Protein AF-A0A6B3IBP5-F1 (afdb_monomer_lite)

Radius of gyration: 13.86 Å; chains: 1; bounding box: 33×28×35 Å

Structure (mmCIF, N/CA/C/O backbone):
data_AF-A0A6B3IBP5-F1
#
_entry.id   AF-A0A6B3IBP5-F1
#
loop_
_atom_site.group_PDB
_atom_site.id
_atom_site.type_symbol
_atom_site.label_atom_id
_atom_site.label_alt_id
_atom_site.label_comp_id
_atom_site.label_asym_id
_atom_site.label_entity_id
_atom_site.label_seq_id
_atom_site.pdbx_PDB_ins_code
_atom_site.Cartn_x
_atom_site.Cartn_y
_atom_site.Cartn_z
_atom_site.occupancy
_atom_site.B_iso_or_equiv
_atom_site.auth_seq_id
_atom_site.auth_comp_id
_atom_site.auth_asym_id
_atom_site.auth_atom_id
_atom_site.pdbx_PDB_model_num
ATOM 1 N N . ILE A 1 1 ? -11.399 3.216 3.673 1.00 96.06 1 ILE A N 1
ATOM 2 C CA 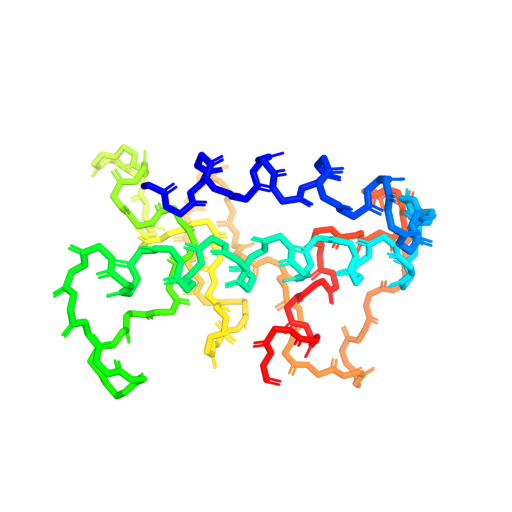. ILE A 1 1 ? -10.944 4.135 4.759 1.00 96.06 1 ILE A CA 1
ATOM 3 C C . ILE A 1 1 ? -9.425 4.159 4.797 1.00 96.06 1 ILE A C 1
ATOM 5 O O . ILE A 1 1 ? -8.852 5.235 4.739 1.00 96.06 1 ILE A O 1
ATOM 9 N N . ASP A 1 2 ? -8.808 2.981 4.808 1.00 97.88 2 ASP A N 1
ATOM 10 C CA . ASP A 1 2 ? -7.436 2.689 4.384 1.00 97.88 2 ASP A CA 1
ATOM 11 C C . ASP A 1 2 ? -6.881 3.597 3.278 1.00 97.88 2 ASP A C 1
ATOM 13 O O . ASP A 1 2 ? -5.878 4.245 3.529 1.00 97.88 2 ASP A O 1
ATOM 17 N N . VAL A 1 3 ? -7.538 3.737 2.119 1.00 98.56 3 VAL A N 1
ATOM 18 C CA . VAL A 1 3 ? -7.025 4.608 1.033 1.00 98.56 3 VAL A CA 1
ATOM 19 C C . VAL A 1 3 ? -6.940 6.077 1.464 1.00 98.56 3 VAL A C 1
ATOM 21 O O . VAL A 1 3 ? -5.949 6.745 1.218 1.00 98.56 3 VAL A O 1
ATOM 24 N N . ILE A 1 4 ? -7.942 6.588 2.185 1.00 98.62 4 ILE A N 1
ATOM 25 C CA . ILE A 1 4 ? -7.922 7.972 2.692 1.00 98.62 4 ILE A CA 1
ATOM 26 C C . ILE A 1 4 ? -6.803 8.148 3.729 1.00 98.62 4 ILE A C 1
ATOM 28 O O . ILE A 1 4 ? -6.123 9.170 3.756 1.00 98.62 4 ILE A O 1
ATOM 32 N N . ALA A 1 5 ? -6.621 7.157 4.601 1.00 98.69 5 ALA A N 1
ATOM 33 C CA . ALA A 1 5 ? -5.576 7.171 5.613 1.00 98.69 5 ALA A CA 1
ATOM 34 C C . ALA A 1 5 ? -4.167 7.030 5.010 1.00 98.69 5 ALA A C 1
ATOM 36 O O . ALA A 1 5 ? -3.246 7.657 5.524 1.00 98.69 5 ALA A O 1
ATOM 37 N N . HIS A 1 6 ? -4.018 6.286 3.912 1.00 98.81 6 HIS A N 1
ATOM 38 C CA . HIS A 1 6 ? -2.793 6.199 3.118 1.00 98.81 6 HIS A CA 1
ATOM 39 C C . HIS A 1 6 ? -2.378 7.591 2.609 1.00 98.81 6 HIS A C 1
ATOM 41 O O . HIS A 1 6 ? -1.281 8.048 2.918 1.00 98.81 6 HIS A O 1
ATOM 47 N N . GLU A 1 7 ? -3.286 8.341 1.975 1.00 98.62 7 GLU A N 1
ATOM 48 C CA . GLU A 1 7 ? -2.971 9.698 1.493 1.00 98.62 7 GLU A CA 1
ATOM 49 C C . GLU A 1 7 ? -2.559 10.655 2.627 1.00 98.62 7 GLU A C 1
ATOM 51 O O . GLU A 1 7 ? -1.651 11.476 2.488 1.00 98.62 7 GLU A O 1
ATOM 56 N N . LEU A 1 8 ? -3.200 10.546 3.796 1.00 98.69 8 LEU A N 1
ATOM 57 C CA . LEU A 1 8 ? -2.822 11.336 4.973 1.00 98.69 8 LEU A CA 1
ATOM 58 C C . LEU A 1 8 ? -1.453 10.921 5.539 1.00 98.69 8 LEU A C 1
ATOM 60 O O . LEU A 1 8 ? -0.722 11.766 6.066 1.00 98.69 8 LEU A O 1
ATOM 64 N N . ALA A 1 9 ? -1.093 9.643 5.427 1.00 98.62 9 ALA A N 1
ATOM 65 C CA . ALA A 1 9 ? 0.183 9.115 5.889 1.00 98.62 9 ALA A CA 1
ATOM 66 C C . ALA A 1 9 ? 1.367 9.587 5.028 1.00 98.62 9 ALA A C 1
ATOM 68 O O . ALA A 1 9 ? 2.449 9.796 5.582 1.00 98.62 9 ALA A O 1
ATOM 69 N N . HIS A 1 10 ? 1.168 9.899 3.741 1.00 98.62 10 HIS A N 1
ATOM 70 C CA . HIS A 1 10 ? 2.178 10.636 2.969 1.00 98.62 10 HIS A CA 1
ATOM 71 C C . HIS A 1 10 ? 2.520 11.978 3.619 1.00 98.62 10 HIS A C 1
ATOM 73 O O . HIS A 1 10 ? 3.696 12.323 3.742 1.00 98.62 10 HIS A O 1
ATOM 79 N N . GLY A 1 11 ? 1.512 12.707 4.112 1.00 98.38 11 GLY A N 1
ATOM 80 C CA . GLY A 1 11 ? 1.717 13.942 4.869 1.00 98.38 11 GLY A CA 1
ATOM 81 C C . GLY A 1 11 ? 2.545 13.713 6.137 1.00 98.38 11 GLY A C 1
ATOM 82 O O . GLY A 1 11 ? 3.492 14.452 6.402 1.00 98.38 11 GLY A O 1
ATOM 83 N N . LEU A 1 12 ? 2.259 12.652 6.899 1.00 98.06 12 LEU A N 1
ATOM 84 C CA . LEU A 1 12 ? 3.076 12.283 8.061 1.00 98.06 12 LEU A CA 1
ATOM 85 C C . LEU A 1 12 ? 4.534 12.012 7.662 1.00 98.06 12 LEU A C 1
ATOM 87 O O . LEU A 1 12 ? 5.450 12.561 8.279 1.00 98.06 12 LEU A O 1
ATOM 91 N N . THR A 1 13 ? 4.759 11.204 6.625 1.00 98.56 13 THR A N 1
ATOM 92 C CA . THR A 1 13 ? 6.101 10.889 6.115 1.00 98.56 13 THR A CA 1
ATOM 93 C C . THR A 1 13 ? 6.839 12.149 5.671 1.00 98.56 13 THR A C 1
ATOM 95 O O . THR A 1 13 ? 7.997 12.337 6.045 1.00 98.56 13 THR A O 1
ATOM 98 N N . GLN A 1 14 ? 6.170 13.051 4.949 1.00 98.50 14 GLN A N 1
ATOM 99 C CA . GLN A 1 14 ? 6.737 14.314 4.472 1.00 98.50 14 GLN A CA 1
ATOM 100 C C . GLN A 1 14 ? 7.286 15.177 5.618 1.00 98.50 14 GLN A C 1
ATOM 102 O O . GLN A 1 14 ? 8.375 15.737 5.502 1.00 98.50 14 GLN A O 1
ATOM 107 N N . TYR A 1 15 ? 6.556 15.277 6.732 1.00 98.31 15 TYR A N 1
ATOM 108 C CA . TYR A 1 15 ? 6.951 16.101 7.882 1.00 98.31 15 TYR A CA 1
ATOM 109 C C . TYR A 1 15 ? 7.821 15.367 8.914 1.00 98.31 15 TYR A C 1
ATOM 111 O O . TYR A 1 15 ? 8.147 15.938 9.955 1.00 98.31 15 TYR A O 1
ATOM 119 N N . THR A 1 16 ? 8.209 14.118 8.644 1.00 98.19 16 THR A N 1
ATOM 120 C CA . THR A 1 16 ? 9.062 13.317 9.532 1.00 98.19 16 THR A CA 1
ATOM 121 C C . THR A 1 16 ? 10.329 12.852 8.817 1.00 98.19 16 THR A C 1
ATOM 123 O O . THR A 1 16 ? 11.301 13.601 8.752 1.00 98.19 16 THR A O 1
ATOM 126 N N . ALA A 1 17 ? 10.346 11.629 8.284 1.00 97.75 17 ALA A N 1
ATOM 127 C CA . ALA A 1 17 ? 11.515 11.052 7.621 1.00 97.75 17 ALA A CA 1
ATOM 128 C C . ALA A 1 17 ? 11.799 11.683 6.248 1.00 97.75 17 ALA A C 1
ATOM 130 O O . ALA A 1 17 ? 12.930 11.616 5.773 1.00 97.75 17 ALA A O 1
ATOM 131 N N . ASN A 1 18 ? 10.782 12.289 5.623 1.00 98.12 18 ASN A N 1
ATOM 132 C CA . ASN A 1 18 ? 10.834 12.914 4.303 1.00 98.12 18 ASN A CA 1
ATOM 133 C C . ASN A 1 18 ? 11.505 12.015 3.249 1.00 98.12 18 ASN A C 1
ATOM 135 O O . ASN A 1 18 ? 12.433 12.421 2.545 1.00 98.12 18 ASN A O 1
ATOM 139 N N . LEU A 1 19 ? 11.053 10.759 3.187 1.00 98.44 19 LEU A N 1
ATOM 140 C CA . LEU A 1 19 ? 11.556 9.767 2.244 1.00 98.44 19 LEU A CA 1
ATOM 141 C C . LEU A 1 19 ? 11.365 10.274 0.812 1.00 98.44 19 LEU A C 1
ATOM 143 O O . LEU A 1 19 ? 10.233 10.514 0.381 1.00 98.44 19 LEU A O 1
ATOM 147 N N . ARG A 1 20 ? 12.473 10.415 0.069 1.00 98.25 20 ARG A N 1
ATOM 148 C CA . ARG A 1 20 ? 12.445 10.790 -1.350 1.00 98.25 20 ARG A CA 1
ATOM 149 C C . ARG A 1 20 ? 11.564 9.796 -2.096 1.00 98.25 20 ARG A C 1
ATOM 151 O O . ARG A 1 20 ? 11.722 8.591 -1.920 1.00 98.25 20 ARG A O 1
ATOM 158 N N . TYR A 1 21 ? 10.668 10.313 -2.926 1.00 98.44 21 TYR A N 1
ATOM 159 C CA . TYR A 1 21 ? 9.704 9.521 -3.682 1.00 98.44 21 TYR A CA 1
ATOM 160 C C . TYR A 1 21 ? 10.343 8.931 -4.948 1.00 98.44 21 TYR A C 1
ATOM 162 O O . TYR A 1 21 ? 10.024 9.325 -6.070 1.00 98.44 21 TYR A O 1
ATOM 170 N N . GLU A 1 22 ? 11.349 8.077 -4.743 1.00 98.62 22 GLU A N 1
ATOM 171 C CA . GLU A 1 22 ? 12.115 7.436 -5.811 1.00 98.62 22 GLU A CA 1
ATOM 172 C C . GLU A 1 22 ? 12.799 6.146 -5.339 1.00 98.62 22 GLU A C 1
ATOM 174 O O . GLU A 1 22 ? 13.342 6.093 -4.225 1.00 98.62 22 GLU A O 1
ATOM 179 N N . GLY A 1 23 ? 12.793 5.119 -6.191 1.00 98.62 23 GLY A N 1
ATOM 180 C CA . GLY A 1 23 ? 13.411 3.819 -5.928 1.00 98.62 23 GLY A CA 1
ATOM 181 C C . GLY A 1 23 ? 12.962 3.210 -4.596 1.00 98.62 23 GLY A C 1
ATOM 182 O O . GLY A 1 23 ? 11.815 3.358 -4.175 1.00 98.62 23 GLY A O 1
ATOM 183 N N . GLN A 1 24 ? 13.892 2.583 -3.872 1.00 98.75 24 GLN A N 1
ATOM 184 C CA . GLN A 1 24 ? 13.596 1.958 -2.574 1.00 98.75 24 GLN A CA 1
ATOM 185 C C . GLN A 1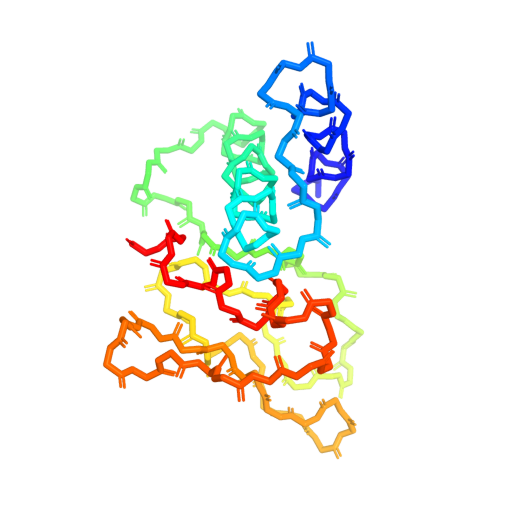 24 ? 13.109 2.955 -1.511 1.00 98.75 24 GLN A C 1
ATOM 187 O O . GLN A 1 24 ? 12.288 2.599 -0.670 1.00 98.75 24 GLN A O 1
ATOM 192 N N . SER A 1 25 ? 13.570 4.212 -1.545 1.00 98.75 25 SER A N 1
ATOM 193 C CA . SER A 1 25 ? 13.072 5.243 -0.622 1.00 98.75 25 SER A CA 1
ATOM 194 C C . SER A 1 25 ? 11.601 5.565 -0.893 1.00 98.75 25 SER A C 1
ATOM 196 O O . SER A 1 25 ? 10.828 5.738 0.047 1.00 98.75 25 SER A O 1
ATOM 198 N N . GLY A 1 26 ? 11.200 5.614 -2.165 1.00 98.81 26 GLY A N 1
ATOM 199 C CA . GLY A 1 26 ? 9.805 5.810 -2.546 1.00 98.81 26 GLY A CA 1
ATOM 200 C C . GLY A 1 26 ? 8.948 4.587 -2.229 1.00 98.81 26 GLY A C 1
ATOM 201 O O . GLY A 1 26 ? 7.873 4.742 -1.663 1.00 98.81 26 GLY A O 1
ATOM 202 N N . ALA A 1 27 ? 9.458 3.376 -2.469 1.00 98.81 27 ALA A N 1
ATOM 203 C CA . ALA A 1 27 ? 8.770 2.141 -2.088 1.00 98.81 27 ALA A CA 1
ATOM 204 C C . ALA A 1 27 ? 8.532 2.038 -0.569 1.00 98.81 27 ALA A C 1
ATOM 206 O O . ALA A 1 27 ? 7.475 1.585 -0.134 1.00 98.81 27 ALA A O 1
ATOM 207 N N . LEU A 1 28 ? 9.475 2.515 0.253 1.00 98.81 28 LEU A N 1
ATOM 208 C CA . LEU A 1 28 ? 9.270 2.655 1.699 1.00 98.81 28 LEU A CA 1
ATOM 209 C C . LEU A 1 28 ? 8.230 3.732 2.042 1.00 98.81 28 LEU A C 1
ATOM 211 O O . LEU A 1 28 ? 7.466 3.544 2.983 1.00 98.81 28 LEU A O 1
ATOM 215 N N . ASN A 1 29 ? 8.177 4.844 1.302 1.00 98.88 29 ASN A N 1
ATOM 216 C CA . ASN A 1 29 ? 7.165 5.891 1.494 1.00 98.88 29 ASN A CA 1
ATOM 217 C C . ASN A 1 29 ? 5.743 5.353 1.234 1.00 98.88 29 ASN A C 1
ATOM 219 O O . ASN A 1 29 ? 4.852 5.526 2.068 1.00 98.88 29 ASN A O 1
ATOM 223 N N . GLU A 1 30 ? 5.561 4.626 0.130 1.00 98.88 30 GLU A N 1
ATOM 224 C CA . GLU A 1 30 ? 4.321 3.912 -0.202 1.00 98.88 30 GLU A CA 1
ATOM 225 C C . GLU A 1 30 ? 3.952 2.878 0.866 1.00 98.88 30 GLU A C 1
ATOM 227 O O . GLU A 1 30 ? 2.830 2.864 1.373 1.00 98.88 30 GLU A O 1
ATOM 232 N N . SER A 1 31 ? 4.918 2.049 1.272 1.00 98.88 31 SER A N 1
ATOM 233 C CA . SER A 1 31 ? 4.697 0.998 2.266 1.00 98.88 31 SER A CA 1
ATOM 234 C C . SER A 1 31 ? 4.297 1.550 3.635 1.00 98.88 31 SER A C 1
ATOM 236 O O . SER A 1 31 ? 3.350 1.063 4.249 1.00 98.88 31 SER A O 1
ATOM 238 N N . VAL A 1 32 ? 4.944 2.622 4.104 1.00 98.81 32 VAL A N 1
ATOM 239 C CA . VAL A 1 32 ? 4.540 3.308 5.343 1.00 98.81 32 VAL A CA 1
ATOM 240 C C . VAL A 1 32 ? 3.091 3.791 5.244 1.00 98.81 32 VAL A C 1
ATOM 242 O O . VAL A 1 32 ? 2.331 3.665 6.208 1.00 98.81 32 VAL A O 1
ATOM 245 N N . SER A 1 33 ? 2.686 4.294 4.081 1.00 98.88 33 SER A N 1
ATOM 246 C CA . SER A 1 33 ? 1.326 4.779 3.854 1.00 98.88 33 SER A CA 1
ATOM 247 C C . SER A 1 33 ? 0.299 3.637 3.842 1.00 98.88 33 SER A C 1
ATOM 249 O O . SER A 1 33 ? -0.747 3.751 4.485 1.00 98.88 33 SER A O 1
ATOM 251 N N . ASP A 1 34 ? 0.625 2.489 3.239 1.00 98.88 34 ASP A N 1
ATOM 252 C CA . ASP A 1 34 ? -0.179 1.258 3.311 1.00 98.88 34 ASP A CA 1
ATOM 253 C C . ASP A 1 34 ? -0.299 0.710 4.745 1.00 98.88 34 ASP A C 1
ATOM 255 O O . ASP A 1 34 ? -1.393 0.326 5.175 1.00 98.88 34 ASP A O 1
ATOM 259 N N . VAL A 1 35 ? 0.793 0.731 5.520 1.00 98.88 35 VAL A N 1
ATOM 260 C CA . VAL A 1 35 ? 0.807 0.326 6.937 1.00 98.88 35 VAL A CA 1
ATOM 261 C C . VAL A 1 35 ? -0.147 1.197 7.750 1.00 98.88 35 VAL A C 1
ATOM 263 O O . VAL A 1 35 ? -1.026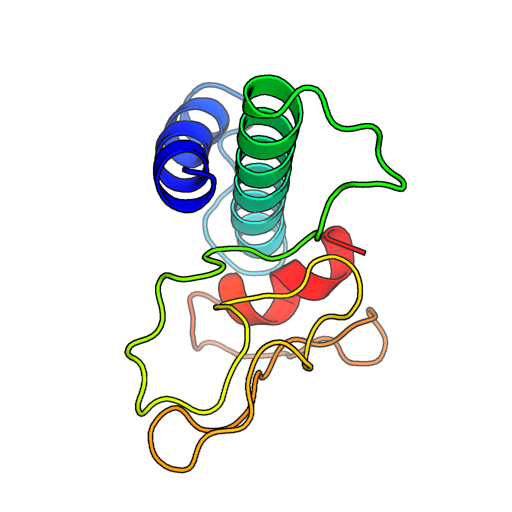 0.670 8.436 1.00 98.88 35 VAL A O 1
ATOM 266 N N . PHE A 1 36 ? -0.028 2.525 7.670 1.00 98.81 36 PHE A N 1
ATOM 267 C CA . PHE A 1 36 ? -0.931 3.422 8.396 1.00 98.81 36 PHE A CA 1
ATOM 268 C C . PHE A 1 36 ? -2.380 3.285 7.921 1.00 98.81 36 PHE A C 1
ATOM 270 O O . PHE A 1 36 ? -3.287 3.254 8.756 1.00 98.81 36 PHE A O 1
ATOM 277 N N . GLY A 1 37 ? -2.606 3.135 6.613 1.00 98.81 37 GLY A N 1
ATOM 278 C CA . GLY A 1 37 ? -3.927 2.867 6.049 1.00 98.81 37 GLY A CA 1
ATOM 279 C C . GLY A 1 37 ? -4.581 1.626 6.660 1.00 98.81 37 GLY A C 1
ATOM 280 O O . GLY A 1 37 ? -5.708 1.688 7.168 1.00 98.81 37 GLY A O 1
ATOM 281 N N . SER A 1 38 ? -3.842 0.517 6.690 1.00 98.81 38 SER A N 1
ATOM 282 C CA . SER A 1 38 ? -4.288 -0.747 7.279 1.00 98.81 38 SER A CA 1
ATOM 283 C C . SER A 1 38 ? -4.543 -0.633 8.779 1.00 98.81 38 SER A C 1
ATOM 285 O O . SER A 1 38 ? -5.591 -1.072 9.251 1.00 98.81 38 SER A O 1
ATOM 287 N N . LEU A 1 39 ? -3.647 0.008 9.536 1.00 98.81 39 LEU A N 1
ATOM 288 C CA . LEU A 1 39 ? -3.813 0.186 10.982 1.00 98.81 39 LEU A CA 1
ATOM 289 C C . LEU A 1 39 ? -5.023 1.064 11.326 1.00 98.81 39 LEU A C 1
ATOM 291 O O . LEU A 1 39 ? -5.745 0.757 12.273 1.00 98.81 39 LEU A O 1
ATOM 295 N N . VAL A 1 40 ? -5.301 2.120 10.553 1.00 98.81 40 VAL A N 1
ATOM 296 C CA . VAL A 1 40 ? -6.502 2.952 10.746 1.00 98.81 40 VAL A CA 1
ATOM 297 C C . VAL A 1 40 ? -7.772 2.145 10.492 1.00 98.81 40 VAL A C 1
ATOM 299 O O . VAL A 1 40 ? -8.718 2.223 11.278 1.00 98.81 40 VAL A O 1
ATOM 302 N N . LYS A 1 41 ? -7.799 1.340 9.425 1.00 98.75 41 LYS A N 1
ATOM 303 C CA . LYS A 1 41 ? -8.929 0.451 9.130 1.00 98.75 41 LYS A CA 1
ATOM 304 C C . LYS A 1 41 ? -9.141 -0.560 10.259 1.00 98.75 41 LYS A C 1
ATOM 306 O O . LYS A 1 41 ? -10.249 -0.627 10.790 1.00 98.75 41 LYS A O 1
ATOM 311 N N . GLN A 1 42 ? -8.084 -1.253 10.686 1.00 98.75 42 GLN A N 1
ATOM 312 C CA . GLN A 1 42 ? -8.122 -2.206 11.801 1.00 98.75 42 GLN A CA 1
ATOM 313 C C . GLN A 1 42 ? -8.630 -1.554 13.088 1.00 98.75 42 GLN A C 1
ATOM 315 O O . GLN A 1 42 ? -9.554 -2.068 13.717 1.00 98.75 42 GLN A O 1
ATOM 320 N N . TYR A 1 43 ? -8.088 -0.385 13.441 1.00 98.75 43 TYR A N 1
ATOM 321 C CA . TYR A 1 43 ? -8.512 0.384 14.607 1.00 98.75 43 TYR A CA 1
ATOM 322 C C . TYR A 1 43 ? -9.998 0.756 14.534 1.00 98.75 43 TYR A C 1
ATOM 324 O O . TYR A 1 43 ? -10.731 0.557 15.500 1.00 98.75 43 TYR A O 1
ATOM 332 N N . SER A 1 44 ? -10.467 1.236 13.376 1.00 98.56 44 SER A N 1
ATOM 333 C CA . SER A 1 44 ? -11.868 1.639 13.185 1.00 98.56 44 SER A CA 1
ATOM 334 C C . SER A 1 44 ? -12.862 0.480 13.315 1.00 98.56 44 SER A C 1
ATOM 336 O O . SER A 1 44 ? -14.007 0.695 13.710 1.00 98.56 44 SER A O 1
ATOM 338 N N . LEU A 1 45 ? -12.422 -0.743 13.005 1.00 98.50 45 LEU A N 1
ATOM 339 C CA . LEU A 1 45 ? -13.226 -1.963 13.065 1.00 98.50 45 LEU A CA 1
ATOM 340 C C . LEU A 1 45 ? -12.998 -2.773 14.354 1.00 98.50 45 LEU A C 1
ATOM 342 O O . LEU A 1 45 ? -13.673 -3.779 14.557 1.00 98.50 45 LEU A O 1
ATOM 346 N N . GLY A 1 46 ? -12.062 -2.361 15.217 1.00 98.62 46 GLY A N 1
ATOM 347 C CA . GLY A 1 46 ? -11.682 -3.104 16.421 1.00 98.62 46 GLY A CA 1
ATOM 348 C C . GLY A 1 46 ? -11.072 -4.481 16.128 1.00 98.62 46 GLY A C 1
ATOM 349 O O . GLY A 1 46 ? -11.311 -5.421 16.883 1.00 98.62 46 GLY A O 1
ATOM 350 N N . GLN A 1 47 ? -10.335 -4.614 15.023 1.00 98.75 47 GLN A N 1
ATOM 351 C CA . GLN A 1 47 ? -9.762 -5.883 14.565 1.00 98.75 47 GLN A CA 1
ATOM 352 C C . GLN A 1 47 ? -8.397 -6.173 15.202 1.00 98.75 47 GLN A C 1
ATOM 354 O O . GLN A 1 47 ? -7.576 -5.271 15.371 1.00 98.75 47 GLN A O 1
ATOM 359 N N . SER A 1 48 ? -8.132 -7.450 15.494 1.00 98.69 48 SER A N 1
ATOM 360 C CA . SER A 1 48 ? -6.767 -7.952 15.690 1.00 98.69 48 SER A CA 1
ATOM 361 C C . SER A 1 48 ? -6.048 -8.145 14.348 1.00 98.69 48 SER A C 1
ATOM 363 O O . SER A 1 48 ? -6.670 -8.130 13.282 1.00 98.69 48 SER A O 1
ATOM 365 N N . ALA A 1 49 ? -4.737 -8.394 14.394 1.00 98.25 49 ALA A N 1
ATOM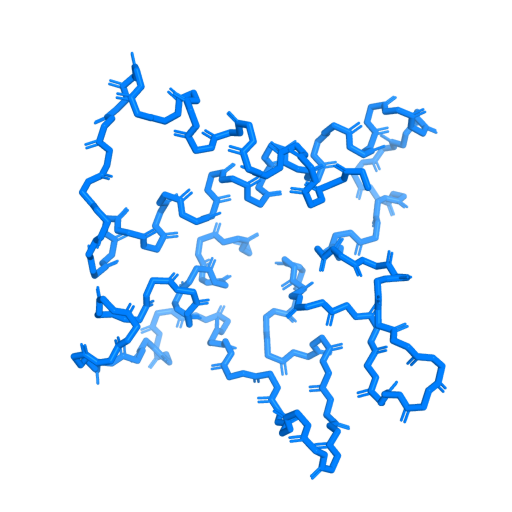 366 C CA . ALA A 1 49 ? -3.939 -8.665 13.198 1.00 98.25 49 ALA A CA 1
ATOM 367 C C . ALA A 1 49 ? -4.438 -9.897 12.415 1.00 98.25 49 ALA A C 1
ATOM 369 O O . ALA A 1 49 ? -4.400 -9.904 11.186 1.00 98.25 49 ALA A O 1
ATOM 370 N N . GLU A 1 50 ? -4.937 -10.924 13.110 1.00 98.31 50 GLU A N 1
ATOM 371 C CA . GLU A 1 50 ? -5.480 -12.148 12.506 1.00 98.31 50 GLU A CA 1
ATOM 372 C C . GLU A 1 50 ? -6.836 -11.928 11.826 1.00 98.31 50 GLU A C 1
ATOM 374 O O . GLU A 1 50 ? -7.209 -12.696 10.940 1.00 98.31 50 GLU A O 1
ATOM 379 N N . GLN A 1 51 ? -7.586 -10.909 12.254 1.00 98.56 51 GLN A N 1
ATOM 380 C CA . GLN A 1 51 ? -8.904 -10.571 11.711 1.00 98.56 51 GLN A CA 1
ATOM 381 C C . GLN A 1 51 ? -8.833 -9.591 10.536 1.00 98.56 51 GLN A C 1
ATOM 383 O O . GLN A 1 51 ? -9.793 -9.486 9.773 1.00 98.56 51 GLN A O 1
ATOM 388 N N . ALA A 1 52 ? -7.736 -8.844 10.423 1.00 98.50 52 ALA A N 1
ATOM 389 C CA . ALA A 1 52 ? -7.533 -7.862 9.372 1.00 98.50 52 ALA A CA 1
ATOM 390 C C . ALA A 1 52 ? -7.409 -8.529 7.993 1.00 98.50 52 ALA A C 1
ATOM 392 O O . ALA A 1 52 ? -6.787 -9.583 7.850 1.00 98.50 52 ALA A O 1
ATOM 393 N N . ASP A 1 53 ? -7.972 -7.891 6.964 1.00 98.38 53 ASP A N 1
ATOM 394 C CA . ASP A 1 53 ? -7.882 -8.396 5.588 1.00 98.38 53 ASP A CA 1
ATOM 395 C C . ASP A 1 53 ? -6.507 -8.171 4.948 1.00 98.38 53 ASP A C 1
ATOM 397 O O . ASP A 1 53 ? -6.110 -8.951 4.085 1.00 98.38 53 ASP A O 1
ATOM 401 N N . TRP A 1 54 ? -5.769 -7.151 5.404 1.00 98.69 54 TRP A N 1
ATOM 402 C CA . TRP A 1 54 ? -4.481 -6.730 4.838 1.00 98.69 54 TRP A CA 1
ATOM 403 C C . TRP A 1 54 ? -4.566 -6.345 3.352 1.00 98.69 54 TRP A C 1
ATOM 405 O O . TRP A 1 54 ? -3.591 -6.463 2.608 1.00 98.69 54 TRP A O 1
ATOM 415 N N . LEU A 1 55 ? -5.740 -5.869 2.934 1.00 98.75 55 LEU A N 1
ATOM 416 C CA . LEU A 1 55 ? -6.027 -5.404 1.583 1.00 98.75 55 LEU A CA 1
ATOM 417 C C . LEU A 1 55 ? -6.114 -3.878 1.554 1.00 98.75 55 LEU A C 1
ATOM 419 O O . LEU A 1 55 ? -6.852 -3.282 2.344 1.00 98.75 55 LEU A O 1
ATOM 423 N N . ILE A 1 56 ? -5.425 -3.261 0.595 1.00 98.81 56 ILE A N 1
ATOM 424 C CA . ILE A 1 56 ? -5.450 -1.811 0.380 1.00 98.81 56 ILE A CA 1
ATOM 425 C C . ILE A 1 56 ? -6.481 -1.471 -0.692 1.00 98.81 56 ILE A C 1
ATOM 427 O O . ILE A 1 56 ? -6.331 -1.836 -1.859 1.00 98.81 56 ILE A O 1
ATOM 431 N N . GLY A 1 57 ? -7.537 -0.754 -0.305 1.00 98.19 57 GLY A N 1
ATOM 432 C CA . GLY A 1 57 ? -8.615 -0.382 -1.223 1.00 98.19 57 GLY A CA 1
ATOM 433 C C . GLY A 1 57 ? -9.636 -1.496 -1.445 1.00 98.19 57 GLY A C 1
ATOM 434 O O . GLY A 1 57 ? -10.259 -1.557 -2.504 1.00 98.19 57 GLY A O 1
ATOM 435 N N . ALA A 1 58 ? -9.836 -2.370 -0.455 1.00 97.44 58 ALA A N 1
ATOM 436 C CA . ALA A 1 58 ? -10.904 -3.367 -0.506 1.00 97.44 58 ALA A CA 1
ATOM 437 C C . ALA A 1 58 ? -12.276 -2.692 -0.708 1.00 97.44 58 ALA A C 1
ATOM 439 O O . ALA A 1 58 ? -12.640 -1.762 0.019 1.00 97.44 58 ALA A O 1
ATOM 440 N N . GLY A 1 59 ? -13.034 -3.160 -1.703 1.00 93.81 59 GLY A N 1
ATOM 441 C CA . GLY A 1 59 ? -14.335 -2.591 -2.076 1.00 93.81 59 GLY A CA 1
ATOM 442 C C . GLY A 1 59 ? -14.273 -1.280 -2.873 1.00 93.81 59 GLY A C 1
ATOM 443 O O . GLY A 1 59 ? -15.320 -0.688 -3.130 1.00 93.81 59 GLY A O 1
ATOM 444 N N . LEU A 1 60 ? -13.078 -0.820 -3.268 1.00 95.50 60 LEU A N 1
ATOM 445 C CA . LEU A 1 60 ? -12.912 0.332 -4.164 1.00 95.50 60 LEU A CA 1
ATOM 446 C C . LEU A 1 60 ? -13.189 -0.032 -5.627 1.00 95.50 60 LEU A C 1
ATOM 448 O O . LEU A 1 60 ? -13.694 0.794 -6.389 1.00 95.50 60 LEU A O 1
ATOM 452 N N . LEU A 1 61 ? -12.830 -1.254 -6.021 1.00 94.50 61 LEU A N 1
ATOM 453 C CA . LEU A 1 61 ? -12.969 -1.722 -7.393 1.00 94.50 61 LEU A CA 1
ATOM 454 C C . LEU A 1 61 ? -14.449 -1.837 -7.775 1.00 94.50 61 LEU A C 1
ATOM 456 O O . LEU A 1 61 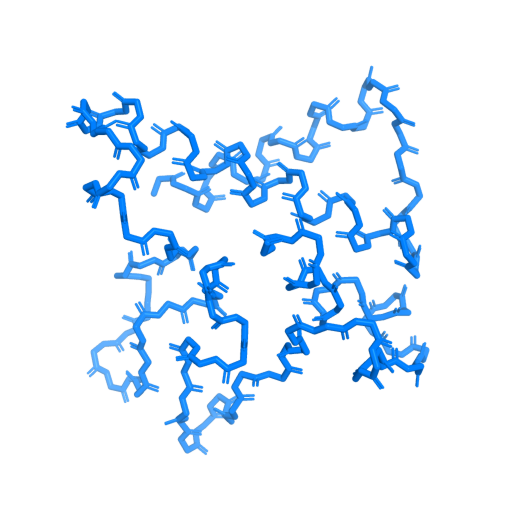? -15.289 -2.291 -6.994 1.00 94.50 61 LEU A O 1
ATOM 460 N N . ALA A 1 62 ? -14.782 -1.400 -8.991 1.00 93.19 62 ALA A N 1
ATOM 461 C CA . ALA A 1 62 ? -16.146 -1.500 -9.493 1.00 93.19 62 ALA A CA 1
ATOM 462 C C . ALA A 1 62 ? -16.548 -2.980 -9.646 1.00 93.19 62 ALA A C 1
ATOM 464 O O . ALA A 1 62 ? -15.696 -3.795 -9.981 1.00 93.19 62 ALA A O 1
ATOM 465 N N . PRO A 1 63 ? -17.842 -3.343 -9.540 1.00 92.31 63 PRO A N 1
ATOM 466 C CA . PRO A 1 63 ? -18.277 -4.747 -9.576 1.00 92.31 63 PRO A CA 1
ATOM 467 C C . PRO A 1 63 ? -17.909 -5.554 -10.833 1.00 92.31 63 PRO A C 1
ATOM 469 O O . PRO A 1 63 ? -18.129 -6.758 -10.864 1.00 92.31 63 PRO A O 1
ATOM 472 N N . ARG A 1 64 ? -17.448 -4.891 -11.901 1.00 93.38 64 ARG A N 1
ATOM 473 C CA . ARG A 1 64 ? -17.021 -5.527 -13.158 1.00 93.38 64 ARG A CA 1
ATOM 474 C C . ARG A 1 64 ? -15.519 -5.793 -13.225 1.00 93.38 64 ARG A C 1
ATOM 476 O O . ARG A 1 64 ? -15.092 -6.401 -14.191 1.00 93.38 64 ARG A O 1
ATOM 483 N N . VAL A 1 65 ? -14.757 -5.292 -12.258 1.00 94.69 65 VAL A N 1
ATOM 484 C CA . VAL A 1 65 ? -13.312 -5.477 -12.182 1.00 94.69 65 VAL A CA 1
ATOM 485 C C . VAL A 1 65 ? -13.033 -6.765 -11.415 1.00 94.69 65 VAL A C 1
ATOM 487 O O . VAL A 1 65 ? -13.548 -6.957 -10.313 1.00 94.69 65 VAL A O 1
ATOM 490 N N . SER A 1 66 ? -12.215 -7.633 -11.997 1.00 95.81 66 SER A N 1
ATOM 491 C CA . SER A 1 66 ? -11.774 -8.899 -11.415 1.00 95.81 66 SER A CA 1
ATOM 492 C C . SER A 1 66 ? -10.602 -8.665 -10.459 1.00 95.81 66 SER A C 1
ATOM 494 O O . SER A 1 66 ? -9.431 -8.738 -10.822 1.00 95.81 66 SER A O 1
ATOM 496 N N . GLY A 1 67 ? -10.920 -8.361 -9.204 1.00 96.56 67 GLY A N 1
ATOM 497 C CA . GLY A 1 67 ? -9.926 -8.172 -8.155 1.00 96.56 67 GLY A CA 1
ATOM 498 C C . GLY A 1 67 ? -10.564 -7.897 -6.803 1.00 96.56 67 GLY A C 1
ATOM 499 O O . GLY A 1 67 ? -11.712 -7.459 -6.719 1.00 96.56 67 GLY A O 1
ATOM 500 N N . ASP A 1 68 ? -9.798 -8.133 -5.746 1.00 97.12 68 ASP A N 1
ATOM 501 C CA . ASP A 1 68 ? -10.244 -7.931 -4.369 1.00 97.12 68 ASP A CA 1
ATOM 502 C C . ASP A 1 68 ? -9.908 -6.517 -3.867 1.00 97.12 68 ASP A C 1
ATOM 504 O O . ASP A 1 68 ? -10.642 -5.934 -3.059 1.00 97.12 68 ASP A O 1
ATOM 508 N N . ALA A 1 69 ? -8.788 -5.956 -4.335 1.00 98.00 69 ALA A N 1
ATOM 509 C CA . ALA A 1 69 ? -8.230 -4.688 -3.873 1.00 98.00 69 ALA A CA 1
ATOM 510 C C . ALA A 1 69 ? -7.180 -4.138 -4.857 1.00 98.00 69 ALA A C 1
ATOM 512 O O . ALA A 1 69 ? -6.865 -4.778 -5.857 1.00 98.00 69 ALA A O 1
ATOM 513 N N . LEU A 1 70 ? -6.605 -2.966 -4.564 1.00 98.12 70 LEU A N 1
ATOM 514 C CA . LEU A 1 70 ? -5.473 -2.434 -5.337 1.00 98.12 70 LEU A CA 1
ATOM 515 C C . LEU A 1 70 ? -4.166 -3.166 -5.018 1.00 98.12 70 LEU A C 1
ATOM 517 O O . LEU A 1 70 ? -3.337 -3.341 -5.902 1.00 98.12 70 LEU A O 1
ATOM 521 N N . ARG A 1 71 ? -3.969 -3.543 -3.750 1.00 98.75 71 ARG A N 1
ATOM 522 C CA . ARG A 1 71 ? -2.775 -4.243 -3.258 1.00 98.75 71 ARG A CA 1
ATOM 523 C C . ARG A 1 71 ? -3.136 -5.193 -2.125 1.00 98.75 71 ARG A C 1
ATOM 525 O O . ARG A 1 71 ? -4.117 -4.982 -1.406 1.00 98.75 71 ARG A O 1
ATOM 532 N N . SER A 1 72 ? -2.294 -6.199 -1.932 1.00 98.69 72 SER A N 1
ATOM 533 C CA . SER A 1 72 ? -2.347 -7.132 -0.810 1.00 98.69 72 SER A CA 1
ATOM 534 C C . SER A 1 72 ? -1.030 -7.044 -0.049 1.00 98.69 72 SER A C 1
ATOM 536 O O . SER A 1 72 ? 0.021 -7.383 -0.585 1.00 98.69 72 SER A O 1
ATOM 538 N N . MET A 1 73 ? -1.071 -6.599 1.209 1.00 98.75 73 MET A N 1
ATOM 539 C CA . MET A 1 73 ? 0.135 -6.561 2.048 1.00 98.75 73 MET A CA 1
ATOM 540 C C . MET A 1 73 ? 0.581 -7.974 2.443 1.00 98.75 73 MET A C 1
ATOM 542 O O . MET A 1 73 ? 1.766 -8.248 2.581 1.00 98.75 73 MET A O 1
ATOM 546 N N . LYS A 1 74 ? -0.374 -8.902 2.590 1.00 97.94 74 LYS A N 1
ATOM 547 C CA . LYS A 1 74 ? -0.101 -10.290 2.989 1.00 97.94 74 LYS A CA 1
ATOM 548 C C . LYS A 1 74 ? 0.480 -11.135 1.852 1.00 97.94 74 LYS A C 1
ATOM 550 O O . LYS A 1 74 ? 1.244 -12.068 2.102 1.00 97.94 74 LYS A O 1
ATOM 555 N N . ALA A 1 75 ? 0.066 -10.849 0.622 1.00 98.44 75 ALA A N 1
ATOM 556 C CA . ALA A 1 75 ? 0.465 -11.564 -0.583 1.00 98.44 75 ALA A CA 1
ATOM 557 C C . ALA A 1 75 ? 0.536 -10.586 -1.772 1.00 98.44 75 ALA A C 1
ATOM 559 O O . ALA A 1 75 ? -0.407 -10.536 -2.562 1.00 98.44 75 ALA A O 1
ATOM 560 N N . PRO A 1 76 ? 1.610 -9.784 -1.885 1.00 98.69 76 PRO A N 1
ATOM 561 C CA . PRO A 1 76 ? 1.817 -8.907 -3.037 1.00 98.69 76 PRO A CA 1
ATOM 562 C C . PRO A 1 76 ? 1.755 -9.682 -4.360 1.00 98.69 76 PRO A C 1
ATOM 564 O O . PRO A 1 76 ? 2.195 -10.834 -4.417 1.00 98.69 76 PRO A O 1
ATOM 567 N N . GLY A 1 77 ? 1.186 -9.077 -5.406 1.00 98.50 77 GLY A N 1
ATOM 568 C CA . GLY A 1 77 ? 1.045 -9.708 -6.722 1.00 98.50 77 GLY A CA 1
ATOM 569 C C . GLY A 1 77 ? -0.224 -10.555 -6.886 1.00 98.50 77 GLY A C 1
ATOM 570 O O . GLY A 1 77 ? -0.376 -11.257 -7.890 1.00 98.50 77 GLY A O 1
ATOM 571 N N . THR A 1 78 ? -1.132 -10.536 -5.902 1.00 98.50 78 THR A N 1
ATOM 572 C CA . THR A 1 78 ? -2.371 -11.334 -5.917 1.00 98.50 78 THR A CA 1
ATOM 573 C C . THR A 1 78 ? -3.646 -10.518 -5.726 1.00 98.50 78 THR A C 1
ATOM 575 O O . THR A 1 78 ? -4.705 -11.119 -5.563 1.00 98.50 78 THR A O 1
ATOM 578 N N . ALA A 1 79 ? -3.583 -9.184 -5.676 1.00 98.31 79 ALA A N 1
ATOM 579 C CA . ALA A 1 79 ? -4.759 -8.372 -5.355 1.00 98.31 79 ALA A CA 1
ATOM 580 C C . ALA A 1 79 ? -5.799 -8.331 -6.488 1.00 98.31 79 ALA A C 1
ATOM 582 O O . ALA A 1 79 ? -6.995 -8.194 -6.219 1.00 98.31 79 ALA A O 1
ATOM 583 N N . TYR A 1 80 ? -5.353 -8.458 -7.741 1.00 98.31 80 TYR A N 1
ATOM 584 C CA . TYR A 1 80 ? -6.209 -8.460 -8.925 1.00 98.31 80 TYR A CA 1
ATOM 585 C C . TYR A 1 80 ? -5.558 -9.187 -10.114 1.00 98.31 80 TYR A C 1
ATOM 587 O O . TYR A 1 80 ? -4.331 -9.268 -10.227 1.00 98.31 80 TYR A O 1
ATOM 595 N N . ASP A 1 81 ? -6.410 -9.707 -10.996 1.00 98.06 81 ASP A N 1
ATOM 596 C CA . ASP A 1 81 ? -6.068 -10.294 -12.296 1.00 98.06 81 ASP A CA 1
ATOM 597 C C . ASP A 1 81 ? -7.272 -10.072 -13.220 1.00 98.06 81 ASP A C 1
ATOM 599 O O . ASP A 1 81 ? -8.250 -10.823 -13.204 1.00 98.06 81 ASP A O 1
ATOM 603 N N . ASP A 1 82 ? -7.241 -8.952 -13.935 1.00 97.62 82 ASP A N 1
ATOM 604 C CA . ASP A 1 82 ? -8.363 -8.395 -14.684 1.00 97.62 82 ASP A CA 1
ATOM 605 C C . ASP A 1 82 ? -7.977 -8.150 -16.144 1.00 97.62 82 ASP A C 1
ATOM 607 O O . ASP A 1 82 ? -6.830 -7.843 -16.470 1.00 97.62 82 ASP A O 1
ATOM 611 N N . ASP A 1 83 ? -8.946 -8.257 -17.049 1.00 95.06 83 ASP A N 1
ATOM 612 C CA . ASP A 1 83 ? -8.718 -8.106 -18.485 1.00 95.06 83 ASP A CA 1
ATOM 613 C C . ASP A 1 83 ? -8.428 -6.658 -18.909 1.00 95.06 83 ASP A C 1
ATOM 615 O O . ASP A 1 83 ? -7.800 -6.442 -19.950 1.00 95.06 83 ASP A O 1
ATOM 619 N N . VAL A 1 84 ? -8.847 -5.669 -18.112 1.00 93.62 84 VAL A N 1
ATOM 620 C CA . VAL A 1 84 ? -8.625 -4.242 -18.376 1.00 93.62 84 VAL A CA 1
ATOM 621 C C . VAL A 1 84 ? -7.504 -3.673 -17.510 1.00 93.62 84 VAL A C 1
ATOM 623 O O . VAL A 1 84 ? -6.645 -2.963 -18.034 1.00 93.62 84 VAL A O 1
ATOM 626 N N . LEU A 1 85 ? -7.495 -3.955 -16.203 1.00 93.44 85 LEU A N 1
ATOM 627 C CA . LEU A 1 85 ? -6.440 -3.471 -15.298 1.00 93.44 85 LEU A CA 1
ATOM 628 C C . LEU A 1 85 ? -5.128 -4.254 -15.430 1.00 93.44 85 LEU A C 1
ATOM 630 O O . LEU A 1 85 ? -4.082 -3.762 -15.010 1.00 93.44 85 LEU A O 1
ATOM 634 N N . GLY A 1 86 ? -5.171 -5.448 -16.019 1.00 96.50 86 GLY A N 1
ATOM 635 C CA . GLY A 1 86 ? -4.051 -6.375 -16.041 1.00 96.50 86 GLY A CA 1
ATOM 636 C C . GLY A 1 86 ? -3.925 -7.140 -14.726 1.00 96.50 86 GLY A C 1
ATOM 637 O O . GLY A 1 86 ? -4.881 -7.277 -13.964 1.00 96.50 86 GLY A O 1
ATOM 638 N N . LYS A 1 87 ? -2.720 -7.644 -14.466 1.00 97.81 87 LYS A N 1
ATOM 639 C CA . LYS A 1 87 ? -2.394 -8.396 -13.255 1.00 97.81 87 LYS A CA 1
ATOM 640 C C . LYS A 1 87 ? -1.577 -7.538 -12.297 1.00 97.81 87 LYS A C 1
ATOM 642 O O . LYS A 1 87 ? -0.697 -6.806 -12.745 1.00 97.81 87 LYS A O 1
ATOM 647 N N . ASP A 1 88 ? -1.832 -7.696 -11.000 1.00 98.38 88 ASP A N 1
ATOM 648 C CA . ASP A 1 88 ? -1.040 -7.093 -9.927 1.00 98.38 88 ASP A CA 1
ATOM 649 C C . ASP A 1 88 ? 0.472 -7.365 -10.125 1.00 98.38 88 ASP A C 1
ATOM 651 O O . ASP A 1 88 ? 0.890 -8.530 -10.098 1.00 98.38 88 ASP A O 1
ATOM 655 N N . PRO A 1 89 ? 1.296 -6.321 -10.361 1.00 98.31 89 PRO A N 1
ATOM 656 C CA . PRO A 1 89 ? 2.701 -6.480 -10.720 1.00 98.31 89 PRO A CA 1
ATOM 657 C C . PRO A 1 89 ? 3.640 -6.571 -9.508 1.00 98.31 89 PRO A C 1
ATOM 659 O O . PRO A 1 89 ? 4.852 -6.659 -9.708 1.00 98.31 89 PRO A O 1
ATOM 662 N N . GLN A 1 90 ? 3.138 -6.487 -8.269 1.00 98.75 90 GLN A N 1
ATOM 663 C CA . GLN A 1 90 ? 4.010 -6.353 -7.101 1.00 98.75 90 GLN A CA 1
ATOM 664 C C . GLN A 1 90 ? 4.805 -7.642 -6.798 1.00 98.75 90 GLN A C 1
ATOM 666 O O . GLN A 1 90 ? 4.197 -8.698 -6.605 1.00 98.75 90 GLN A O 1
ATOM 671 N N . PRO A 1 91 ? 6.145 -7.581 -6.671 1.00 98.50 91 PRO A N 1
ATOM 672 C CA . PRO A 1 91 ? 6.936 -8.684 -6.139 1.00 98.50 91 PRO A CA 1
ATOM 673 C C . PRO A 1 91 ? 6.717 -8.882 -4.634 1.00 98.50 91 PRO A C 1
ATOM 675 O O . PRO A 1 91 ? 6.467 -7.933 -3.886 1.00 98.50 91 PRO A O 1
ATOM 678 N N . ALA A 1 92 ? 6.883 -10.124 -4.170 1.00 98.31 92 ALA A N 1
ATOM 679 C CA . ALA A 1 92 ? 6.714 -10.491 -2.761 1.00 98.31 92 ALA A CA 1
ATOM 680 C C . ALA A 1 92 ? 8.049 -10.663 -2.012 1.00 98.31 92 ALA A C 1
ATOM 682 O O . ALA A 1 92 ? 8.059 -11.015 -0.824 1.00 98.31 92 ALA A O 1
ATOM 683 N N . SER A 1 93 ? 9.184 -10.484 -2.697 1.00 98.56 93 SER A N 1
ATOM 684 C CA . SER A 1 93 ? 10.525 -10.604 -2.122 1.00 98.56 93 SER A CA 1
ATOM 685 C C . SER A 1 93 ? 11.576 -9.805 -2.902 1.00 98.56 93 SER A C 1
ATOM 687 O O . SER A 1 93 ? 11.382 -9.472 -4.067 1.00 98.56 93 SER A O 1
ATOM 689 N N . MET A 1 94 ? 12.728 -9.543 -2.274 1.00 98.44 94 MET A N 1
ATOM 690 C CA . MET A 1 94 ? 13.858 -8.859 -2.924 1.00 98.44 94 MET A CA 1
ATOM 691 C C . MET A 1 94 ? 14.491 -9.651 -4.078 1.00 98.44 94 MET A C 1
ATOM 693 O O . MET A 1 94 ? 15.181 -9.051 -4.894 1.00 98.44 94 MET A O 1
ATOM 697 N N . GLU A 1 95 ? 14.282 -10.971 -4.157 1.00 98.50 95 GLU A N 1
ATOM 698 C CA . GLU A 1 95 ? 14.733 -11.779 -5.303 1.00 98.50 95 GLU A CA 1
ATOM 699 C C . GLU A 1 95 ? 14.011 -11.371 -6.596 1.00 98.50 95 GLU A C 1
ATOM 701 O O . GLU A 1 95 ? 14.575 -11.458 -7.682 1.00 98.50 95 GLU A O 1
ATOM 706 N N . GLU A 1 96 ? 12.786 -10.867 -6.460 1.00 98.19 96 GLU A N 1
ATOM 707 C CA . GLU A 1 96 ? 11.910 -10.448 -7.552 1.00 98.19 96 GLU A CA 1
ATOM 708 C C . GLU A 1 96 ? 11.874 -8.917 -7.699 1.00 98.19 96 GLU A C 1
ATOM 710 O O . GLU A 1 96 ? 10.994 -8.386 -8.373 1.00 98.19 96 GLU A O 1
ATOM 715 N N . TYR A 1 97 ? 12.799 -8.193 -7.052 1.00 98.62 97 TYR A N 1
ATOM 716 C CA . TYR A 1 97 ? 12.851 -6.732 -7.112 1.00 98.62 97 TYR A CA 1
ATOM 717 C C . TYR A 1 97 ? 12.882 -6.247 -8.567 1.00 98.62 97 TYR A C 1
ATOM 719 O O . TYR A 1 97 ? 13.718 -6.677 -9.365 1.00 98.62 97 TYR A O 1
ATOM 727 N N . VAL A 1 98 ? 11.989 -5.318 -8.904 1.00 98.56 98 VAL A N 1
ATOM 728 C CA . VAL A 1 98 ? 11.873 -4.786 -10.261 1.00 98.56 98 VAL A CA 1
ATOM 729 C C . VAL A 1 98 ? 12.769 -3.560 -10.405 1.00 98.56 98 VAL A C 1
ATOM 731 O O . VAL A 1 98 ? 12.484 -2.496 -9.850 1.00 98.56 98 VAL A O 1
ATOM 734 N N . GLU A 1 99 ? 13.847 -3.699 -11.178 1.00 98.31 99 GLU A N 1
ATOM 735 C CA . GLU A 1 99 ? 14.666 -2.573 -11.634 1.00 98.31 99 GLU A CA 1
ATOM 736 C C . GLU A 1 99 ? 13.982 -1.880 -12.821 1.00 98.31 99 GLU A C 1
ATOM 738 O O . GLU A 1 99 ? 13.836 -2.457 -13.898 1.00 98.31 99 GLU A O 1
ATOM 743 N N . THR A 1 100 ? 13.540 -0.639 -12.624 1.00 97.94 100 THR A N 1
ATOM 744 C CA . THR A 1 100 ? 12.842 0.158 -13.642 1.00 97.94 100 THR A CA 1
ATOM 745 C C . THR A 1 100 ? 13.087 1.652 -13.421 1.00 97.94 100 THR A C 1
ATOM 747 O O . THR A 1 100 ? 13.492 2.055 -12.333 1.00 97.94 100 THR A O 1
ATOM 750 N N . GLU A 1 101 ? 12.845 2.470 -14.445 1.00 97.69 101 GLU A N 1
ATOM 751 C CA . GLU A 1 101 ? 12.753 3.937 -14.337 1.00 97.69 101 GLU A CA 1
ATOM 752 C C . GLU A 1 101 ? 11.294 4.425 -14.321 1.00 97.69 101 GLU A C 1
ATOM 754 O O . GLU A 1 101 ? 11.017 5.571 -13.963 1.00 97.69 101 GLU A O 1
ATOM 759 N N . GLU A 1 102 ? 10.346 3.558 -14.688 1.00 97.69 102 GLU A N 1
ATOM 760 C CA . GLU A 1 102 ? 8.917 3.841 -14.578 1.00 97.69 102 GLU A CA 1
ATOM 761 C C . GLU A 1 102 ? 8.504 3.942 -13.109 1.00 97.69 102 GLU A C 1
ATOM 763 O O . GLU A 1 102 ? 9.212 3.470 -12.216 1.00 97.69 102 GLU A O 1
ATOM 768 N N . ASP A 1 103 ? 7.346 4.552 -12.850 1.00 97.94 103 ASP A N 1
ATOM 769 C CA . ASP A 1 103 ? 6.783 4.601 -11.499 1.00 97.94 103 ASP A CA 1
ATOM 770 C C . ASP A 1 103 ? 7.783 5.152 -10.457 1.00 97.94 103 ASP A C 1
ATOM 772 O O . ASP A 1 103 ? 7.975 4.599 -9.376 1.00 97.94 103 ASP A O 1
ATOM 776 N N . ASN A 1 104 ? 8.522 6.203 -10.836 1.00 98.31 104 ASN A N 1
ATOM 777 C CA . ASN A 1 104 ? 9.583 6.802 -10.023 1.00 98.31 104 ASN A CA 1
ATOM 778 C C . ASN A 1 104 ? 10.643 5.783 -9.544 1.00 98.31 104 ASN A C 1
ATOM 780 O O . ASN A 1 104 ? 11.171 5.888 -8.438 1.00 98.31 104 ASN A O 1
ATOM 784 N N . GLY A 1 105 ? 10.968 4.779 -10.355 1.00 98.38 105 GLY A N 1
ATOM 785 C CA . GLY A 1 105 ? 11.840 3.681 -9.941 1.00 98.38 105 GLY A CA 1
ATOM 786 C C . GLY A 1 105 ? 11.107 2.541 -9.226 1.00 98.38 105 GLY A C 1
ATOM 787 O O . GLY A 1 105 ? 11.685 1.898 -8.349 1.00 98.38 105 GLY A O 1
ATOM 788 N N . GLY A 1 106 ? 9.840 2.308 -9.578 1.00 98.62 106 GLY A N 1
ATOM 789 C CA . GLY A 1 106 ? 9.012 1.218 -9.063 1.00 98.62 106 GLY A CA 1
ATOM 790 C C . GLY A 1 106 ? 8.558 1.410 -7.618 1.00 98.62 106 GLY A C 1
ATOM 791 O O . GLY A 1 106 ? 8.646 0.467 -6.832 1.00 98.62 106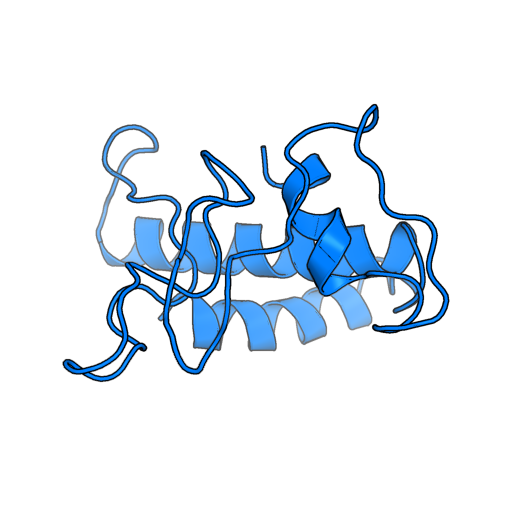 GLY A O 1
ATOM 792 N N . VAL A 1 107 ? 8.118 2.611 -7.238 1.00 98.81 107 VAL A N 1
ATOM 793 C CA . VAL A 1 107 ? 7.706 2.906 -5.855 1.00 98.81 107 VAL A CA 1
ATOM 794 C C . VAL A 1 107 ? 6.430 2.160 -5.458 1.00 98.81 107 VAL A C 1
ATOM 796 O O . VAL A 1 107 ? 6.396 1.558 -4.388 1.00 98.81 107 VAL A O 1
ATOM 799 N N . HIS A 1 108 ? 5.419 2.104 -6.326 1.00 98.75 108 HIS A N 1
ATOM 800 C CA . HIS A 1 108 ? 4.207 1.321 -6.095 1.00 98.75 108 HIS A CA 1
ATOM 801 C C . HIS A 1 108 ? 4.433 -0.155 -6.414 1.00 98.75 108 HIS A C 1
ATOM 803 O O . HIS A 1 108 ? 3.842 -1.016 -5.768 1.00 98.75 108 HIS A O 1
ATOM 809 N N . ILE A 1 109 ? 5.291 -0.465 -7.389 1.00 98.62 109 ILE A N 1
ATOM 810 C CA . ILE A 1 109 ? 5.610 -1.852 -7.751 1.00 98.62 109 ILE A CA 1
ATOM 811 C C . ILE A 1 109 ? 6.308 -2.547 -6.575 1.00 98.62 109 ILE A C 1
ATOM 813 O O . ILE A 1 109 ? 5.808 -3.535 -6.048 1.00 98.62 109 ILE A O 1
ATOM 817 N N . ASN A 1 110 ? 7.430 -2.005 -6.101 1.00 98.81 110 ASN A N 1
ATOM 818 C CA . ASN A 1 110 ? 8.286 -2.672 -5.120 1.00 98.81 110 ASN A CA 1
ATOM 819 C C . ASN A 1 110 ? 7.841 -2.479 -3.658 1.00 98.81 110 ASN A C 1
ATOM 821 O O . ASN A 1 110 ? 8.448 -3.077 -2.770 1.00 98.81 110 ASN A O 1
ATOM 825 N N . SER A 1 111 ? 6.795 -1.689 -3.374 1.00 98.81 111 SER A N 1
ATOM 826 C CA . SER A 1 111 ? 6.287 -1.492 -2.001 1.00 98.81 111 SER A CA 1
ATOM 827 C C . SER A 1 111 ? 5.669 -2.752 -1.388 1.00 98.81 111 SER A C 1
ATOM 829 O O . SER A 1 111 ? 5.603 -2.869 -0.165 1.00 98.81 111 SER A O 1
ATOM 831 N N . GLY A 1 112 ? 5.300 -3.739 -2.212 1.00 98.69 112 GLY A N 1
ATOM 832 C CA . GLY A 1 112 ? 4.877 -5.064 -1.754 1.00 98.69 112 GLY A CA 1
ATOM 833 C C . GLY A 1 112 ? 5.930 -5.779 -0.899 1.00 98.69 112 GLY A C 1
ATOM 834 O O . GLY A 1 112 ? 5.583 -6.451 0.070 1.00 98.69 112 GLY A O 1
ATOM 835 N N . ILE A 1 113 ? 7.218 -5.582 -1.193 1.00 98.81 113 ILE A N 1
ATOM 836 C CA . ILE A 1 113 ? 8.323 -6.242 -0.486 1.00 98.81 113 ILE A CA 1
ATOM 837 C C . ILE A 1 113 ? 8.384 -5.826 0.997 1.00 98.81 113 ILE A C 1
ATOM 839 O O . ILE A 1 113 ? 8.352 -6.715 1.844 1.00 98.81 113 ILE A O 1
ATOM 843 N N . PRO A 1 114 ? 8.463 -4.526 1.357 1.00 98.69 114 PRO A N 1
ATOM 844 C CA . PRO A 1 114 ? 8.419 -4.096 2.757 1.00 98.69 114 PRO A CA 1
ATOM 845 C C . PRO A 1 114 ? 7.029 -4.196 3.408 1.00 98.69 114 PRO A C 1
ATOM 847 O O . PRO A 1 114 ? 6.947 -4.136 4.632 1.00 98.69 114 PRO A O 1
ATOM 850 N N . ASN A 1 115 ? 5.948 -4.355 2.633 1.00 98.69 115 ASN A N 1
ATOM 851 C CA . ASN A 1 115 ? 4.608 -4.589 3.184 1.00 98.69 115 ASN A CA 1
ATOM 852 C C . ASN A 1 115 ? 4.441 -5.985 3.819 1.00 98.69 115 ASN A C 1
ATOM 854 O O . ASN A 1 115 ? 3.528 -6.154 4.632 1.00 98.69 115 ASN A O 1
ATOM 858 N N . ARG A 1 116 ? 5.274 -6.961 3.435 1.00 94.25 116 ARG A N 1
ATOM 859 C CA . ARG A 1 116 ? 5.147 -8.380 3.796 1.00 94.25 116 ARG A CA 1
ATOM 860 C C . ARG A 1 116 ? 5.966 -8.789 5.023 1.00 94.25 116 ARG A C 1
ATOM 862 O O . ARG A 1 116 ? 7.142 -8.382 5.136 1.00 94.25 116 ARG A O 1
#

pLDDT: mean 97.98, std 1.43, range [92.31, 98.88]

Sequence (116 aa):
IDVIAHELAHGLTQYTANLRYEGQSGALNESVSDVFGSLVKQYSLGQSAEQADWLIGAGLLAPRVSGDALRSMKAPGTAYDDDVLGKDPQPASMEEYVETEEDNGGVHINSGIPNR

Secondary structure (DSSP, 8-state):
-HHHHHHHHHHHHHTTT---SSHHHHHHHHHHHHHHHHHHHHHHHT--TTT---EETTTTS-TTS-BS-SEESSSTT-SBEETTTEE----SSGGG----SSHHHHHHHHTHHHH-

Foldseek 3Di:
DLQVQLVVQLVVCCVPVNQPCAAPSVLVSSLSSSVRSQVVVCVVVVHDPVRGQQARAAPVDDPQFAFRHLAHLVDQFHGGDGPVVHTRQADQAPVSQDQDPPSRRCSVRDNSPVSD